Protein AF-A3SMS3-F1 (afdb_monomer)

Secondary structure (DSSP, 8-state):
-----------------PPPTTSSPPPBPPP-SSEEEEEEE-S-SS--TT---S-SS-EEEEEEE-S-SGGGGEEEEETTEEEEE-GGGEEEEEEPPP-----

Foldseek 3Di:
DDDDDDDDDDDDDPDPDPDDPVLDADFDDQDPDWAKWWKWFAAFDDDDPDDDDGHPHIDIWTWDQQVDDDQNRIWIGDVPDPDTGTSVRIRTGDGDDDDPPPD

Mean predicted aligned error: 12.53 Å

Nearest PDB structures (foldseek):
  2ydl-assembly1_A  TM=4.892E-01  e=7.988E-01  Homo sapiens
  2kro-assembly1_A  TM=4.296E-01  e=6.371E-01  Mus musculus
  2da9-assembly1_A  TM=3.821E-01  e=5.376E-01  Mus musculus
  2d8h-assembly1_A  TM=3.427E-01  e=7.254E+00  Homo sapiens

Solvent-accessible surface area (backbone atoms only — not comparable to full-atom valu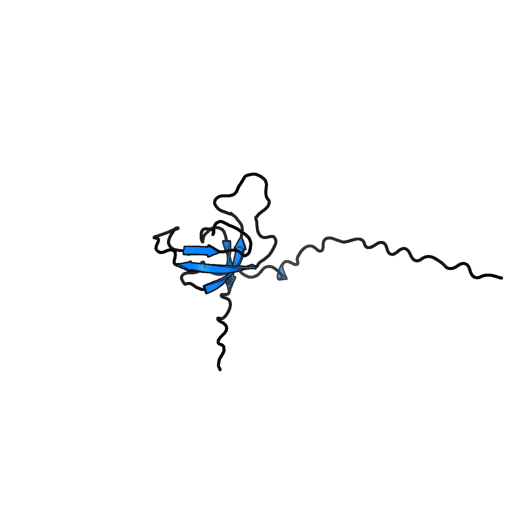es): 6801 Å² total; per-residue (Å²): 140,78,85,85,79,82,82,84,80,83,79,83,75,85,68,86,72,77,80,54,83,85,73,59,76,73,81,40,74,79,82,90,65,68,46,41,26,32,30,26,44,70,48,86,59,81,72,78,90,90,71,92,74,58,45,93,55,76,41,74,27,41,37,40,76,55,88,48,64,80,72,52,24,39,35,29,40,45,86,95,49,80,63,62,29,50,68,82,23,45,49,30,35,63,72,51,79,80,84,77,80,81,127

Organism: Roseovarius nubinhibens (strain ATCC BAA-591 / DSM 15170 / ISM) (NCBI:txid89187)

Radius of gyration: 21.52 Å; Cα contacts (8 Å, |Δi|>4): 148; chains: 1; bounding box: 79×33×50 Å

Sequence (103 aa):
MSPQGSKLTIIIRVKEVPLSPEDEMPAHPTPSAEGHYWAKLVHPHHEPEGEEWASYDWEVVQVNYNNGTGEDQWRVYVPGIEPGQLIDAFIWGPRVPDFNQSS

pLDDT: mean 75.14, std 18.83, range [37.53, 96.19]

Structure (mmCIF, N/CA/C/O backbone):
data_AF-A3SMS3-F1
#
_entry.id   AF-A3SMS3-F1
#
loop_
_atom_site.group_PDB
_atom_site.id
_atom_site.type_symbol
_atom_site.label_atom_id
_atom_site.label_alt_id
_atom_site.label_comp_id
_atom_site.label_asym_id
_atom_site.label_entity_id
_atom_site.label_seq_id
_atom_site.pdbx_PDB_ins_code
_atom_site.Cartn_x
_atom_site.Cartn_y
_atom_site.Cartn_z
_atom_site.occupancy
_atom_site.B_iso_or_equiv
_atom_site.auth_seq_id
_atom_site.auth_comp_id
_atom_site.auth_asym_id
_atom_site.auth_atom_id
_atom_site.pdbx_PDB_model_num
ATOM 1 N N . MET A 1 1 ? -66.019 -6.912 25.963 1.00 41.16 1 MET A N 1
ATOM 2 C CA . MET A 1 1 ? -64.717 -7.597 26.100 1.00 41.16 1 MET A CA 1
ATOM 3 C C . MET A 1 1 ? -63.827 -7.093 24.978 1.00 41.16 1 MET A C 1
ATOM 5 O O . MET A 1 1 ? -64.134 -7.373 23.829 1.00 41.16 1 MET A O 1
ATOM 9 N N . SER A 1 2 ? -62.807 -6.298 25.295 1.00 40.66 2 SER A N 1
ATOM 10 C CA . SER A 1 2 ? -61.831 -5.784 24.321 1.00 40.66 2 SER A CA 1
ATOM 11 C C . SER A 1 2 ? -60.472 -6.399 24.649 1.00 40.66 2 SER A C 1
ATOM 13 O O . SER A 1 2 ? -60.121 -6.407 25.830 1.00 40.66 2 SER A O 1
ATOM 15 N N . PRO A 1 3 ? -59.705 -6.926 23.682 1.00 49.06 3 PRO A N 1
ATOM 16 C CA . PRO A 1 3 ? -58.386 -7.456 23.983 1.00 49.06 3 PRO A CA 1
ATOM 17 C C . PRO A 1 3 ? -57.391 -6.301 24.168 1.00 49.06 3 PRO A C 1
ATOM 19 O O . PRO A 1 3 ? -57.211 -5.466 23.281 1.00 49.06 3 PRO A O 1
ATOM 22 N N . GLN A 1 4 ? -56.748 -6.252 25.337 1.00 47.25 4 GLN A N 1
ATOM 23 C CA . GLN A 1 4 ? -55.549 -5.448 25.571 1.00 47.25 4 GLN A CA 1
ATOM 24 C C . GLN A 1 4 ? -54.421 -5.979 24.670 1.00 47.25 4 GLN A C 1
ATOM 26 O O . GLN A 1 4 ? -53.926 -7.085 24.876 1.00 47.25 4 GLN A O 1
ATOM 31 N N . GLY A 1 5 ? -54.015 -5.196 23.670 1.00 40.81 5 GLY A N 1
ATOM 32 C CA . GLY A 1 5 ? -52.826 -5.479 22.868 1.00 40.81 5 GLY A CA 1
ATOM 33 C C . GLY A 1 5 ? -51.556 -5.193 23.668 1.00 40.81 5 GLY A C 1
ATOM 34 O O . GLY A 1 5 ? -51.315 -4.055 24.072 1.00 40.81 5 GLY A O 1
ATOM 35 N N . SER A 1 6 ? -50.737 -6.215 23.905 1.00 48.91 6 SER A N 1
ATOM 36 C CA . SER A 1 6 ? -49.410 -6.058 24.500 1.00 48.91 6 SER A CA 1
ATOM 37 C C . SER A 1 6 ? -48.458 -5.416 23.487 1.00 48.91 6 SER A C 1
ATOM 39 O O . SER A 1 6 ? -48.203 -5.970 22.420 1.00 48.91 6 SER A O 1
ATOM 41 N N . LYS A 1 7 ? -47.923 -4.237 23.818 1.00 46.97 7 LYS A N 1
ATOM 42 C CA . LYS A 1 7 ? -46.885 -3.559 23.032 1.00 46.97 7 LYS A CA 1
ATOM 43 C C . LYS A 1 7 ? -45.541 -4.248 23.285 1.00 46.97 7 LYS A C 1
ATOM 45 O O . LYS A 1 7 ? -45.037 -4.222 24.405 1.00 46.97 7 LYS A O 1
ATOM 50 N N . LEU A 1 8 ? -44.979 -4.872 22.252 1.00 37.53 8 LEU A N 1
ATOM 51 C CA . LEU A 1 8 ? -43.656 -5.493 22.295 1.00 37.53 8 LEU A CA 1
ATOM 52 C C . LEU A 1 8 ? -42.587 -4.396 22.158 1.00 37.53 8 LEU A C 1
ATOM 54 O O . LEU A 1 8 ? -42.443 -3.793 21.097 1.00 37.53 8 LEU A O 1
ATOM 58 N N . THR A 1 9 ? -41.856 -4.109 23.232 1.00 39.94 9 THR A N 1
ATOM 59 C CA . THR A 1 9 ? -40.697 -3.205 23.191 1.00 39.94 9 THR A CA 1
ATOM 60 C C . THR A 1 9 ? -39.449 -4.036 22.917 1.00 39.94 9 THR A C 1
ATOM 62 O O . THR A 1 9 ? -38.986 -4.769 23.789 1.00 39.94 9 THR A O 1
ATOM 65 N N . ILE A 1 10 ? -38.908 -3.936 21.702 1.00 39.56 10 ILE A N 1
ATOM 66 C CA . ILE A 1 10 ? -37.639 -4.571 21.333 1.00 39.56 10 ILE A CA 1
ATOM 67 C C . ILE A 1 10 ? -36.509 -3.666 21.831 1.00 39.56 10 ILE A C 1
ATOM 69 O O . ILE A 1 10 ? -36.294 -2.579 21.301 1.00 39.56 10 ILE A O 1
ATOM 73 N N . ILE A 1 11 ? -35.795 -4.104 22.868 1.00 46.75 11 ILE A N 1
ATOM 74 C CA . ILE A 1 11 ? -34.560 -3.457 23.319 1.00 46.75 11 ILE A CA 1
ATOM 75 C C . ILE A 1 11 ? -33.413 -4.091 22.531 1.00 46.75 11 ILE A C 1
ATOM 77 O O . ILE A 1 11 ? -32.951 -5.180 22.871 1.00 46.75 11 ILE A O 1
ATOM 81 N N . ILE A 1 12 ? -32.962 -3.423 21.468 1.00 44.22 12 ILE A N 1
ATOM 82 C CA . ILE A 1 12 ? -31.740 -3.812 20.757 1.00 44.22 12 ILE A CA 1
ATOM 83 C C . ILE A 1 12 ? -30.562 -3.396 21.642 1.00 44.22 12 ILE A C 1
ATOM 85 O O . ILE A 1 12 ? -30.198 -2.225 21.697 1.00 44.22 12 ILE A O 1
ATOM 89 N N . ARG A 1 13 ? -29.984 -4.345 22.383 1.00 50.16 13 ARG A N 1
ATOM 90 C CA . ARG A 1 13 ? -28.654 -4.156 22.969 1.00 50.16 13 ARG A CA 1
ATOM 91 C C . ARG A 1 13 ? -27.641 -4.484 21.883 1.00 50.16 13 ARG A C 1
ATOM 93 O O . ARG A 1 13 ? -27.449 -5.660 21.580 1.00 50.16 13 ARG A O 1
ATOM 100 N N . VAL A 1 14 ? -27.018 -3.460 21.308 1.00 48.94 14 VAL A N 1
ATOM 101 C CA . VAL A 1 14 ? -25.791 -3.635 20.527 1.00 48.94 14 VAL A CA 1
ATOM 102 C C . VAL A 1 14 ? -24.746 -4.145 21.516 1.00 48.94 14 VAL A C 1
ATOM 104 O O . VAL A 1 14 ? -24.300 -3.411 22.392 1.00 48.94 14 VAL A O 1
ATOM 107 N N . LYS A 1 15 ? -24.466 -5.448 21.480 1.00 44.34 15 LYS A N 1
ATOM 108 C CA . LYS A 1 15 ? -23.266 -5.986 22.111 1.00 44.34 15 LYS A CA 1
ATOM 109 C C . LYS A 1 15 ? -22.154 -5.721 21.113 1.00 44.34 15 LYS A C 1
ATOM 111 O O . LYS A 1 15 ? -22.259 -6.200 19.988 1.00 44.34 15 LYS A O 1
ATOM 116 N N . GLU A 1 16 ? -21.144 -4.955 21.502 1.00 51.44 16 GLU A N 1
ATOM 117 C CA . GLU A 1 16 ? -19.869 -4.962 20.791 1.00 51.44 16 GLU A CA 1
ATOM 118 C C . GLU A 1 16 ? -19.422 -6.424 20.723 1.00 51.44 16 GLU A C 1
ATOM 120 O O . GLU A 1 16 ? -19.235 -7.081 21.751 1.00 51.44 16 GLU A O 1
ATOM 125 N N . VAL A 1 17 ? -19.415 -6.978 19.514 1.00 53.00 17 VAL A N 1
ATOM 126 C CA . VAL A 1 17 ? -18.884 -8.312 19.265 1.00 53.00 17 VAL A CA 1
ATOM 127 C C . VAL A 1 17 ? -17.377 -8.109 19.186 1.00 53.00 17 VAL A C 1
ATOM 129 O O . VAL A 1 17 ? -16.937 -7.423 18.265 1.00 53.00 17 VAL A O 1
ATOM 132 N N . PRO A 1 18 ? -16.581 -8.609 20.147 1.00 49.41 18 PRO A N 1
ATOM 133 C CA . PRO A 1 18 ? -15.137 -8.569 19.992 1.00 49.41 18 PRO A CA 1
ATOM 134 C C . PRO A 1 18 ? -14.792 -9.358 18.727 1.00 49.41 18 PRO A C 1
ATOM 136 O O . PRO A 1 18 ? -15.236 -10.500 18.586 1.00 49.41 18 PRO A O 1
ATOM 139 N N . LEU A 1 19 ? -14.072 -8.716 17.802 1.00 52.28 19 LEU A N 1
ATOM 140 C CA . LEU A 1 19 ? -13.581 -9.342 16.574 1.00 52.28 19 LEU A CA 1
ATOM 141 C C . LEU A 1 19 ? -12.858 -10.640 16.948 1.00 52.28 19 LEU A C 1
ATOM 143 O O . LEU A 1 19 ? -12.079 -10.672 17.907 1.00 52.28 19 LEU A O 1
ATOM 147 N N . SER A 1 20 ? -13.186 -11.729 16.257 1.00 48.91 20 SER A N 1
ATOM 148 C CA . SER A 1 20 ? -12.594 -13.027 16.554 1.00 48.91 20 SER A CA 1
ATOM 149 C C . SER A 1 20 ? -11.112 -12.988 16.159 1.00 48.91 20 SER A C 1
ATOM 151 O O . SER A 1 20 ? -10.790 -12.398 15.133 1.00 48.91 20 SER A O 1
ATOM 153 N N . PRO A 1 21 ? -10.177 -13.625 16.888 1.00 55.59 21 PRO A N 1
ATOM 154 C CA . PRO A 1 21 ? -8.770 -13.705 16.466 1.00 55.59 21 PRO A CA 1
ATOM 155 C C . PRO A 1 21 ? -8.568 -14.421 15.114 1.00 55.59 21 PRO A C 1
ATOM 157 O O . PRO A 1 21 ? -7.485 -14.380 14.546 1.00 55.59 21 PRO A O 1
ATOM 160 N N . GLU A 1 22 ? -9.606 -15.075 14.593 1.00 51.56 22 GLU A N 1
ATOM 161 C CA . GLU A 1 22 ? -9.659 -15.668 13.253 1.00 51.56 22 GLU A CA 1
ATOM 162 C C . GLU A 1 22 ? -10.080 -14.672 12.147 1.00 51.56 22 GLU A C 1
ATOM 164 O O . GLU A 1 22 ? -9.972 -15.009 10.970 1.00 51.56 22 GLU A O 1
ATOM 169 N N . ASP A 1 23 ? -10.460 -13.438 12.506 1.00 58.28 23 ASP A N 1
ATOM 170 C CA . ASP A 1 23 ? -10.655 -12.306 11.582 1.00 58.28 23 ASP A CA 1
ATOM 171 C C . ASP A 1 23 ? -9.354 -11.499 11.350 1.00 58.28 23 ASP A C 1
ATOM 173 O O . ASP A 1 23 ? -9.304 -10.632 10.477 1.00 58.28 23 ASP A O 1
ATOM 177 N N . GLU A 1 24 ? -8.268 -11.777 12.087 1.00 66.00 24 GLU A N 1
ATOM 178 C CA . GLU A 1 24 ? -6.960 -11.178 11.799 1.00 66.00 24 GLU A CA 1
ATOM 179 C C . GLU A 1 24 ? -6.269 -11.917 10.645 1.00 66.00 24 GLU A C 1
ATOM 181 O O . GLU A 1 24 ? -5.862 -13.075 10.763 1.00 66.00 24 GLU A O 1
ATOM 186 N N . MET A 1 25 ? -6.109 -11.239 9.504 1.00 73.06 25 MET A N 1
ATOM 187 C CA . MET A 1 25 ? -5.327 -11.785 8.397 1.00 73.06 25 MET A CA 1
ATOM 188 C C . MET A 1 25 ? -3.848 -11.954 8.785 1.00 73.06 25 MET A C 1
ATOM 190 O O . MET A 1 25 ? -3.292 -11.109 9.494 1.00 73.06 25 MET A O 1
ATOM 194 N N . PRO A 1 26 ? -3.164 -12.999 8.281 1.00 77.25 26 PRO A N 1
ATOM 195 C CA . PRO A 1 26 ? -1.731 -13.153 8.495 1.00 77.25 26 PRO A CA 1
ATOM 196 C C . PRO A 1 26 ? -0.969 -11.971 7.886 1.00 77.25 26 PRO A C 1
ATOM 198 O O . PRO A 1 26 ? -1.274 -11.534 6.779 1.00 77.25 26 PRO A O 1
ATOM 201 N N . ALA A 1 27 ? 0.053 -11.477 8.585 1.00 76.81 27 ALA A N 1
ATOM 202 C CA . ALA A 1 27 ? 0.900 -10.407 8.070 1.00 76.81 27 ALA A CA 1
ATOM 203 C C . ALA A 1 27 ? 1.699 -10.877 6.838 1.00 76.81 27 ALA A C 1
ATOM 205 O O . ALA A 1 27 ? 2.368 -11.914 6.864 1.00 76.81 27 ALA A O 1
ATOM 206 N N . HIS A 1 28 ? 1.647 -10.092 5.766 1.00 91.06 28 HIS A N 1
ATOM 207 C CA . HIS A 1 28 ? 2.404 -10.281 4.534 1.00 91.06 28 HIS A CA 1
ATOM 208 C C . HIS A 1 28 ? 3.639 -9.361 4.487 1.00 91.06 28 HIS A C 1
ATOM 210 O O . HIS A 1 28 ? 3.697 -8.360 5.203 1.00 91.06 28 HIS A O 1
ATOM 216 N N . PRO A 1 29 ? 4.647 -9.676 3.649 1.00 92.75 29 PRO A N 1
ATOM 217 C CA . PRO A 1 29 ? 5.782 -8.786 3.434 1.00 92.75 29 PRO A CA 1
ATOM 218 C C . PRO A 1 29 ? 5.349 -7.429 2.873 1.00 92.75 29 PRO A C 1
ATOM 220 O O . PRO A 1 29 ? 4.387 -7.343 2.109 1.00 92.75 29 PRO A O 1
ATOM 223 N N . THR A 1 30 ? 6.126 -6.393 3.181 1.00 93.88 30 THR A N 1
ATOM 224 C CA . THR A 1 30 ? 5.988 -5.068 2.574 1.00 93.88 30 THR A CA 1
ATOM 225 C C . THR A 1 30 ? 6.025 -5.156 1.039 1.00 93.88 30 THR A C 1
ATOM 227 O O . THR A 1 30 ? 6.909 -5.828 0.492 1.00 93.88 30 THR A O 1
ATOM 230 N N . PRO A 1 31 ? 5.103 -4.486 0.323 1.00 93.69 31 PRO A N 1
ATOM 231 C CA . PRO A 1 31 ? 5.086 -4.471 -1.132 1.00 93.69 31 PRO A CA 1
ATOM 232 C C . PRO A 1 31 ? 6.389 -3.944 -1.741 1.00 93.69 31 PRO A C 1
ATOM 234 O O . PRO A 1 31 ? 6.997 -2.995 -1.254 1.00 93.69 31 PRO A O 1
ATOM 237 N N . SER A 1 32 ? 6.796 -4.550 -2.853 1.00 92.31 32 SER A N 1
ATOM 238 C CA . SER A 1 32 ? 7.953 -4.135 -3.659 1.00 92.31 32 SER A CA 1
ATOM 239 C C . SER A 1 32 ? 7.581 -3.808 -5.109 1.00 92.31 32 SER A C 1
ATOM 241 O O . SER A 1 32 ? 8.457 -3.671 -5.963 1.00 92.31 32 SER A O 1
ATOM 243 N N . ALA A 1 33 ? 6.280 -3.706 -5.390 1.00 92.88 33 ALA A N 1
ATOM 244 C CA . ALA A 1 33 ? 5.716 -3.434 -6.703 1.00 92.88 33 ALA A CA 1
ATOM 245 C C . ALA A 1 33 ? 4.403 -2.648 -6.574 1.00 92.88 33 ALA A C 1
ATOM 247 O O . ALA A 1 33 ? 3.760 -2.663 -5.523 1.00 92.88 33 ALA A O 1
ATOM 248 N N . GLU A 1 34 ? 4.003 -1.994 -7.663 1.00 95.00 34 GLU A N 1
ATOM 249 C CA . GLU A 1 34 ? 2.729 -1.280 -7.747 1.00 95.00 34 GLU A CA 1
ATOM 250 C C . GLU A 1 34 ? 1.524 -2.234 -7.750 1.00 95.00 34 G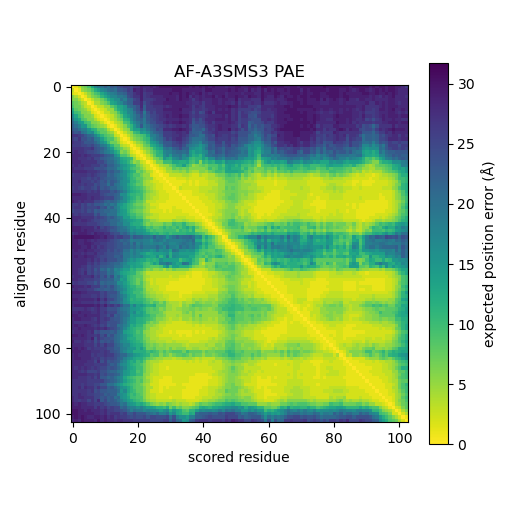LU A C 1
ATOM 252 O O . GLU A 1 34 ? 1.590 -3.384 -8.213 1.00 95.00 34 GLU A O 1
ATOM 257 N N . GLY A 1 35 ? 0.385 -1.733 -7.273 1.00 94.62 35 GLY A N 1
ATOM 258 C CA 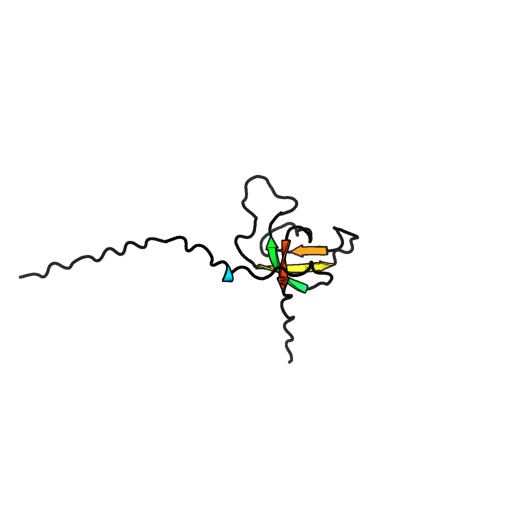. GLY A 1 35 ? -0.892 -2.434 -7.355 1.00 94.62 35 GLY A CA 1
ATOM 259 C C . GLY A 1 35 ? -1.794 -2.202 -6.154 1.00 94.62 35 GLY A C 1
ATOM 260 O O . GLY A 1 35 ? -1.581 -1.296 -5.352 1.00 94.62 35 GLY A O 1
ATOM 261 N N . HIS A 1 36 ? -2.810 -3.053 -6.043 1.00 96.19 36 HIS A N 1
ATOM 262 C CA . HIS A 1 36 ? -3.768 -3.024 -4.947 1.00 96.19 36 HIS A CA 1
ATOM 263 C C . HIS A 1 36 ? -3.434 -4.106 -3.927 1.00 96.19 36 HIS A C 1
ATOM 265 O O . HIS A 1 36 ? -3.155 -5.252 -4.286 1.00 96.19 36 HIS A O 1
ATOM 271 N N . TYR A 1 37 ? -3.469 -3.742 -2.653 1.00 95.12 37 TYR A N 1
ATOM 272 C CA . TYR A 1 37 ? -3.125 -4.623 -1.543 1.00 95.12 37 TYR A CA 1
ATOM 273 C C . TYR A 1 37 ? -4.142 -4.434 -0.433 1.00 95.12 37 TYR A C 1
ATOM 275 O O . TYR A 1 37 ? -4.620 -3.323 -0.218 1.00 95.12 37 TYR A O 1
ATOM 283 N N . TRP A 1 38 ? -4.453 -5.505 0.288 1.00 94.75 38 TRP A N 1
ATOM 284 C CA . TRP A 1 38 ? -5.060 -5.336 1.601 1.00 94.75 38 TRP A CA 1
ATOM 285 C C . TRP A 1 38 ? -4.019 -4.769 2.564 1.00 94.75 38 TRP A C 1
ATOM 287 O O . TRP A 1 38 ? -2.873 -5.218 2.561 1.00 94.75 38 TRP A O 1
ATOM 297 N N . ALA A 1 39 ? -4.400 -3.801 3.385 1.00 93.12 39 ALA A N 1
ATOM 298 C CA . ALA A 1 39 ? -3.535 -3.210 4.392 1.00 93.12 39 ALA A CA 1
ATOM 299 C C . ALA A 1 39 ? -4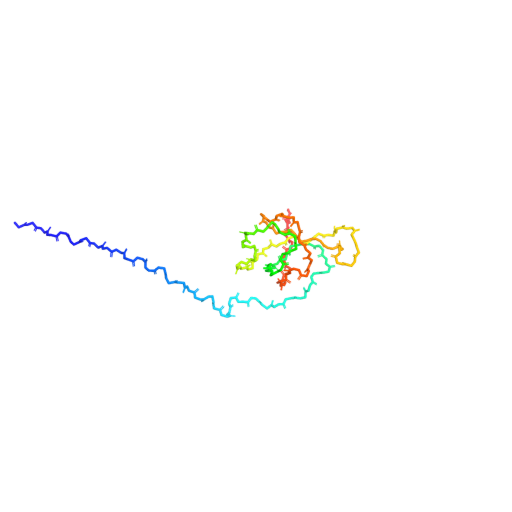.354 -2.685 5.572 1.00 93.12 39 ALA A C 1
ATOM 301 O O . ALA A 1 39 ? -5.549 -2.437 5.445 1.00 93.12 39 ALA A O 1
ATOM 302 N N . LYS A 1 40 ? -3.698 -2.507 6.715 1.00 90.31 40 LYS A N 1
ATOM 303 C CA . LYS A 1 40 ? -4.256 -1.832 7.887 1.00 90.31 40 LYS A CA 1
ATOM 304 C C . LYS A 1 40 ? -3.336 -0.678 8.266 1.00 90.31 40 LYS A C 1
ATOM 306 O O . LYS A 1 40 ? -2.158 -0.921 8.543 1.00 90.31 40 LYS A O 1
ATOM 311 N N . LEU A 1 41 ? -3.843 0.555 8.248 1.00 86.75 41 LEU A N 1
ATOM 312 C CA . LEU A 1 41 ? -3.084 1.742 8.645 1.00 86.75 41 LEU A CA 1
ATOM 313 C C . LEU A 1 41 ? -2.904 1.741 10.164 1.00 86.75 41 LEU A C 1
ATOM 315 O O . LEU A 1 41 ? -3.882 1.689 10.909 1.00 86.75 41 LEU A O 1
ATOM 319 N N . VAL A 1 42 ? -1.653 1.778 10.621 1.00 83.44 42 VAL A N 1
ATOM 320 C CA . VAL A 1 42 ? -1.302 1.722 12.050 1.00 83.44 42 VAL A CA 1
ATOM 321 C C . VAL A 1 42 ? -0.608 2.986 12.542 1.00 83.44 42 VAL A C 1
ATOM 323 O O . VAL A 1 42 ? -0.817 3.380 13.686 1.00 83.44 42 VAL A O 1
ATOM 326 N N . HIS A 1 43 ? 0.190 3.632 11.690 1.00 78.06 43 HIS A N 1
ATOM 327 C CA . HIS A 1 43 ? 0.947 4.835 12.040 1.00 78.06 43 HIS A CA 1
ATOM 328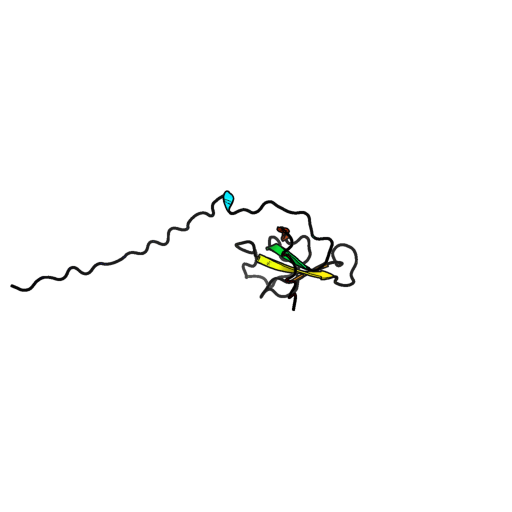 C C . HIS A 1 43 ? 0.884 5.832 10.887 1.00 78.06 43 HIS A C 1
ATOM 330 O O . HIS A 1 43 ? 1.793 5.874 10.058 1.00 78.06 43 HIS A O 1
ATOM 336 N N . PRO A 1 44 ? -0.196 6.607 10.775 1.00 72.31 44 PRO A N 1
ATOM 337 C CA . PRO A 1 44 ? -0.279 7.596 9.721 1.00 72.31 44 PRO A CA 1
ATOM 338 C C . PRO A 1 44 ? 0.813 8.666 9.853 1.00 72.31 44 PRO A C 1
ATOM 340 O O . PRO A 1 44 ? 1.101 9.195 10.928 1.00 72.31 44 PRO A O 1
ATOM 343 N N . HIS A 1 45 ? 1.435 8.983 8.724 1.00 71.69 45 HIS A N 1
ATOM 344 C CA . HIS A 1 45 ? 2.410 10.047 8.574 1.00 71.69 45 HIS A CA 1
ATOM 345 C C . HIS A 1 45 ? 1.710 11.339 8.143 1.00 71.69 45 HIS A C 1
ATOM 347 O O . HIS A 1 45 ? 1.049 11.385 7.106 1.00 71.69 45 HIS A O 1
ATOM 353 N N . HIS A 1 46 ? 1.969 12.411 8.899 1.00 64.94 46 HIS A N 1
ATOM 354 C CA . HIS A 1 46 ? 1.454 13.770 8.688 1.00 64.94 46 HIS A CA 1
ATOM 355 C C . HIS A 1 46 ? -0.072 13.902 8.772 1.00 64.94 46 HIS A C 1
ATOM 357 O O . HIS A 1 46 ? -0.750 14.014 7.753 1.00 64.94 46 HIS A O 1
ATOM 363 N N . GLU A 1 47 ? -0.585 14.025 9.996 1.00 60.53 47 GLU A N 1
ATOM 364 C CA . GLU A 1 47 ? -2.003 14.297 10.251 1.00 60.53 47 GLU A CA 1
ATOM 365 C C . GLU A 1 47 ? -2.224 15.656 10.925 1.00 60.53 47 GLU A C 1
ATOM 367 O O . GLU A 1 47 ? -1.386 16.092 11.725 1.00 60.53 47 GLU A O 1
ATOM 372 N N . PRO A 1 48 ? -3.351 16.336 10.645 1.00 52.34 48 PRO A N 1
ATOM 373 C CA . PRO A 1 48 ? -3.878 17.372 11.521 1.00 52.34 48 PRO A CA 1
ATOM 374 C C . PRO A 1 48 ? -4.208 16.778 12.898 1.00 52.34 48 PRO A C 1
ATOM 376 O O . PRO A 1 48 ? -4.783 15.699 13.010 1.00 52.34 48 PRO A O 1
ATOM 379 N N . GLU A 1 49 ? -3.852 17.495 13.957 1.00 56.03 49 GLU A N 1
ATOM 380 C CA . GLU A 1 49 ? -4.106 17.084 15.338 1.00 56.03 49 GLU A CA 1
ATOM 381 C C . GLU A 1 49 ? -5.625 16.967 15.608 1.00 56.03 49 GLU A C 1
ATOM 383 O O . GLU A 1 49 ? -6.356 17.939 15.413 1.00 56.03 49 GLU A O 1
ATOM 388 N N . GLY A 1 50 ? -6.104 15.805 16.083 1.00 57.09 50 GLY A N 1
ATOM 389 C CA . GLY A 1 50 ? -7.462 15.653 16.637 1.00 57.09 50 GLY A CA 1
ATOM 390 C C . GLY A 1 50 ? -8.424 14.672 15.951 1.00 57.09 50 GLY A C 1
ATOM 391 O O . GLY A 1 50 ? -9.590 14.637 16.342 1.00 57.09 50 GLY A O 1
ATOM 392 N N . GLU A 1 51 ? -7.977 13.871 14.986 1.00 62.34 51 GLU A N 1
ATOM 393 C CA . GLU A 1 51 ? -8.801 12.853 14.311 1.00 62.34 51 GLU A CA 1
ATOM 394 C C . GLU A 1 51 ? -8.228 11.432 14.530 1.00 62.34 51 GLU A C 1
ATOM 396 O O . GLU A 1 51 ? -7.023 11.255 14.705 1.00 62.34 51 GLU A O 1
ATOM 401 N N . GLU A 1 52 ? -9.099 10.417 14.608 1.00 63.50 52 GLU A N 1
ATOM 402 C CA . GLU A 1 52 ? -8.715 9.004 14.772 1.00 63.50 52 GLU A CA 1
ATOM 403 C C . GLU A 1 52 ? -8.620 8.332 13.399 1.00 63.50 52 GLU A C 1
ATOM 405 O O . GLU A 1 52 ? -9.633 7.950 12.814 1.00 63.50 52 GLU A O 1
ATOM 410 N N . TRP A 1 53 ? -7.401 8.185 12.889 1.00 67.62 53 TRP A N 1
ATOM 411 C CA . TRP A 1 53 ? -7.161 7.745 11.512 1.00 67.62 53 TRP A CA 1
ATOM 412 C C . TRP A 1 53 ? -6.577 6.341 11.370 1.00 67.62 53 TRP A C 1
ATOM 414 O O . TRP A 1 53 ? -6.445 5.838 10.257 1.00 67.62 53 TRP A O 1
ATOM 424 N N . ALA A 1 54 ? -6.211 5.690 12.477 1.00 65.38 54 ALA A N 1
ATOM 425 C CA . ALA A 1 54 ? -5.833 4.284 12.429 1.00 65.38 54 ALA A CA 1
ATOM 426 C C . ALA A 1 54 ? -7.009 3.474 11.862 1.00 65.38 54 ALA A C 1
ATOM 428 O O . ALA A 1 54 ? -8.132 3.578 12.363 1.00 65.38 54 ALA A O 1
ATOM 429 N N . SER A 1 55 ? -6.765 2.666 10.826 1.00 62.56 55 SER A N 1
ATOM 430 C CA . SER A 1 55 ? -7.827 1.854 10.237 1.00 62.56 55 SER A CA 1
ATOM 431 C C . SER A 1 55 ? -8.349 0.889 11.297 1.00 62.56 55 SER A C 1
ATOM 433 O O . SER A 1 55 ? -7.595 0.101 11.879 1.00 62.56 55 SER A O 1
ATOM 435 N N . TYR A 1 56 ? -9.659 0.919 11.536 1.00 69.25 56 TYR A N 1
ATOM 436 C CA . TYR A 1 56 ? -10.313 -0.030 12.436 1.00 69.25 56 TYR A CA 1
ATOM 437 C C . TYR A 1 5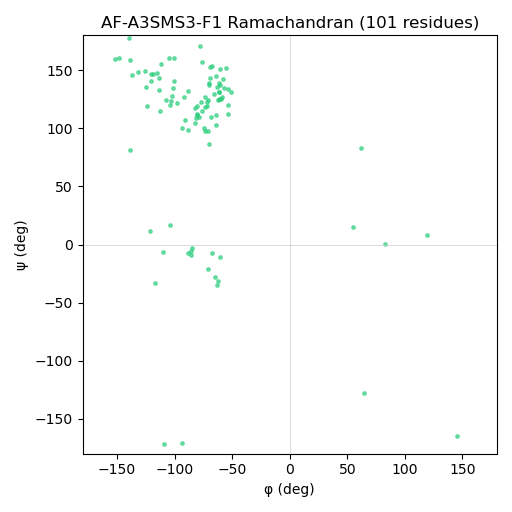6 ? -10.177 -1.475 11.927 1.00 69.25 56 TYR A C 1
ATOM 439 O O . TYR A 1 56 ? -10.038 -2.404 12.727 1.00 69.25 56 TYR A O 1
ATOM 447 N N . ASP A 1 57 ? -10.136 -1.650 10.604 1.00 81.38 57 ASP A N 1
ATOM 448 C CA . ASP A 1 57 ? -10.090 -2.939 9.914 1.00 81.38 57 ASP A CA 1
ATOM 449 C C . ASP A 1 57 ? -9.135 -2.906 8.703 1.00 81.38 57 ASP A C 1
ATOM 451 O O . ASP A 1 57 ? -8.520 -1.883 8.405 1.00 81.38 57 ASP A O 1
ATOM 455 N N . TRP A 1 58 ? -8.983 -4.039 8.0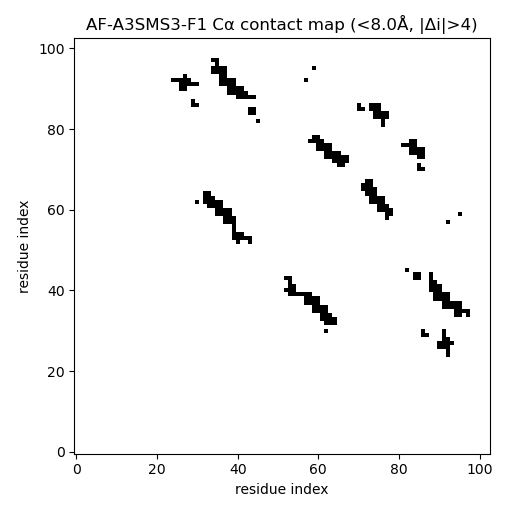24 1.00 88.44 58 TRP A N 1
ATOM 456 C CA . TRP A 1 58 ? -8.262 -4.162 6.765 1.00 88.44 58 TRP A CA 1
ATOM 457 C C . TRP A 1 58 ? -9.018 -3.493 5.617 1.00 88.44 58 TRP A C 1
ATOM 459 O O . TRP A 1 58 ? -10.223 -3.671 5.446 1.00 88.44 58 TRP A O 1
ATOM 469 N N . GLU A 1 59 ? -8.290 -2.795 4.755 1.00 90.38 59 GLU A N 1
ATOM 470 C CA . GLU A 1 59 ? -8.846 -2.123 3.587 1.00 90.38 59 GLU A CA 1
ATOM 471 C C . GLU A 1 59 ? -7.958 -2.277 2.355 1.00 90.38 59 GLU A C 1
ATOM 473 O O . GLU A 1 59 ? -6.769 -2.585 2.448 1.00 90.38 59 GLU A O 1
ATOM 478 N N . VAL A 1 60 ? -8.551 -2.093 1.175 1.00 92.62 60 VAL A N 1
ATOM 479 C CA . VAL A 1 60 ? -7.799 -2.114 -0.080 1.00 92.62 60 VAL A CA 1
ATOM 480 C C . VAL A 1 60 ? -7.158 -0.750 -0.297 1.00 92.62 60 VAL A C 1
ATOM 482 O O . VAL A 1 60 ? -7.852 0.247 -0.486 1.00 92.62 60 VAL A O 1
ATOM 485 N N . VAL A 1 61 ? -5.831 -0.735 -0.337 1.00 93.69 61 VAL A N 1
ATOM 486 C CA . VAL A 1 61 ? -5.015 0.448 -0.616 1.00 93.69 61 VAL A CA 1
ATOM 487 C C . VAL A 1 61 ? -4.313 0.309 -1.960 1.00 93.69 61 VAL A C 1
ATOM 489 O O . VAL A 1 61 ? -4.055 -0.802 -2.438 1.00 93.69 61 VAL A O 1
ATOM 492 N N . GLN A 1 62 ? -3.976 1.442 -2.569 1.00 95.62 62 GLN A N 1
ATOM 493 C CA . GLN A 1 62 ? -3.207 1.485 -3.808 1.00 95.62 62 GLN A CA 1
ATOM 494 C C . GLN A 1 62 ? -1.752 1.864 -3.514 1.00 95.62 62 GLN A C 1
ATOM 496 O O . GLN A 1 62 ? -1.485 2.927 -2.961 1.00 95.62 62 GLN A O 1
ATOM 501 N N . VAL A 1 63 ? -0.809 1.017 -3.923 1.00 95.81 63 VAL A N 1
ATOM 502 C CA . VAL A 1 63 ? 0.634 1.283 -3.869 1.00 95.81 63 VAL A CA 1
ATOM 503 C C . VAL A 1 63 ? 1.094 1.752 -5.242 1.00 95.81 63 VAL A C 1
ATOM 505 O O . VAL A 1 63 ? 0.951 1.020 -6.223 1.00 95.81 63 VAL A O 1
ATOM 508 N N . ASN A 1 64 ? 1.681 2.946 -5.299 1.00 95.50 64 ASN A N 1
ATOM 509 C CA . ASN A 1 64 ? 2.228 3.533 -6.520 1.00 95.50 64 ASN A CA 1
ATOM 510 C C . ASN A 1 64 ? 3.721 3.824 -6.361 1.00 95.50 64 ASN A C 1
ATOM 512 O O . ASN A 1 64 ? 4.191 4.199 -5.279 1.00 95.50 64 ASN A O 1
ATOM 516 N N . TYR A 1 65 ? 4.461 3.699 -7.459 1.00 93.31 65 TYR A N 1
ATOM 517 C CA . TYR A 1 65 ? 5.831 4.172 -7.540 1.00 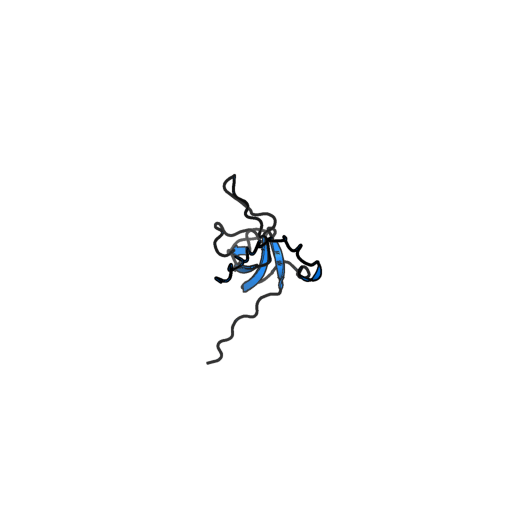93.31 65 TYR A CA 1
ATOM 518 C C . TYR A 1 65 ? 5.827 5.701 -7.566 1.00 93.31 65 TYR A C 1
ATOM 520 O O . TYR A 1 65 ? 5.190 6.332 -8.407 1.00 93.31 65 TYR A O 1
ATOM 528 N N . ASN A 1 66 ? 6.550 6.310 -6.633 1.00 92.56 66 ASN A N 1
ATOM 529 C CA . ASN A 1 66 ? 6.520 7.752 -6.407 1.00 92.56 66 ASN A CA 1
ATOM 530 C C . ASN A 1 66 ? 7.762 8.472 -6.970 1.00 92.56 66 ASN A C 1
ATOM 532 O O . ASN A 1 66 ? 8.062 9.598 -6.583 1.00 92.56 66 ASN A O 1
ATOM 536 N N . ASN A 1 67 ? 8.523 7.832 -7.869 1.00 90.19 67 ASN A N 1
ATOM 537 C CA . ASN A 1 67 ? 9.787 8.353 -8.424 1.00 90.19 67 ASN A CA 1
ATOM 538 C C . ASN A 1 67 ? 10.850 8.744 -7.370 1.00 90.19 67 ASN A C 1
ATOM 540 O O . ASN A 1 67 ? 11.812 9.439 -7.696 1.00 90.19 67 ASN A O 1
ATOM 544 N N . GLY A 1 68 ? 10.686 8.314 -6.116 1.00 87.88 68 GLY A N 1
ATOM 545 C CA . GLY A 1 68 ? 11.624 8.556 -5.023 1.00 87.88 68 GLY A CA 1
ATOM 546 C C . GLY A 1 68 ? 12.641 7.429 -4.840 1.00 87.88 68 GLY A C 1
ATOM 547 O O . GLY A 1 68 ? 12.731 6.488 -5.634 1.00 87.88 68 GLY A O 1
ATOM 548 N N . THR A 1 69 ? 13.396 7.512 -3.747 1.00 87.75 69 THR A N 1
ATOM 549 C CA . THR A 1 69 ? 14.379 6.503 -3.323 1.00 87.75 69 THR A CA 1
ATOM 550 C C . THR A 1 69 ? 14.189 6.170 -1.851 1.00 87.75 69 THR A C 1
ATOM 552 O O . THR A 1 69 ? 13.841 7.055 -1.075 1.00 87.75 69 THR A O 1
ATOM 555 N N . GLY A 1 70 ? 14.478 4.932 -1.444 1.00 87.19 70 GLY A N 1
ATOM 556 C CA . GLY A 1 70 ? 14.327 4.528 -0.044 1.00 87.19 70 GLY A CA 1
ATOM 557 C C . GLY A 1 70 ? 12.863 4.588 0.398 1.00 87.19 70 GLY A C 1
ATOM 558 O O . GLY A 1 70 ? 12.000 4.032 -0.277 1.00 87.19 70 GLY A O 1
ATOM 559 N N . GLU A 1 71 ? 12.590 5.274 1.507 1.00 81.56 71 GLU A N 1
ATOM 560 C CA . GLU A 1 71 ? 11.245 5.417 2.094 1.00 81.56 71 GLU A CA 1
ATOM 561 C C . GLU A 1 71 ? 10.280 6.203 1.189 1.00 81.56 71 GLU A C 1
ATOM 563 O O . GLU A 1 71 ? 9.086 5.916 1.163 1.00 81.56 71 GLU A O 1
ATOM 568 N N . ASP A 1 72 ? 10.798 7.115 0.361 1.00 85.44 72 ASP A N 1
ATOM 569 C CA . ASP A 1 72 ? 10.000 7.917 -0.577 1.00 85.44 72 ASP A CA 1
ATOM 570 C C . ASP A 1 72 ? 9.728 7.212 -1.913 1.00 85.44 72 ASP A C 1
ATOM 572 O O . ASP A 1 72 ? 9.054 7.765 -2.788 1.00 85.44 72 ASP A O 1
ATOM 576 N N . GLN A 1 73 ? 10.278 6.010 -2.116 1.00 92.88 73 GLN A N 1
ATOM 577 C CA . GLN A 1 73 ? 10.126 5.266 -3.366 1.00 92.88 73 GLN A CA 1
ATOM 578 C C . GLN A 1 73 ? 8.664 4.899 -3.644 1.00 92.88 73 GLN A C 1
ATOM 580 O O . GLN A 1 73 ? 8.237 4.890 -4.801 1.00 92.88 73 GLN A O 1
ATOM 585 N N . TRP A 1 74 ? 7.908 4.607 -2.589 1.00 94.19 74 TRP A N 1
ATOM 586 C CA . TRP A 1 74 ? 6.539 4.119 -2.665 1.00 94.19 74 TRP A CA 1
ATOM 587 C C . TRP A 1 74 ? 5.598 5.071 -1.945 1.00 94.19 74 TRP A C 1
ATOM 589 O O . TRP A 1 74 ? 5.915 5.579 -0.871 1.00 94.19 74 TRP A O 1
ATOM 599 N N . ARG A 1 75 ? 4.411 5.278 -2.517 1.00 93.94 75 ARG A N 1
ATOM 600 C CA . ARG A 1 75 ? 3.324 5.990 -1.844 1.00 93.94 75 ARG A CA 1
ATOM 601 C C . ARG A 1 75 ? 2.078 5.127 -1.811 1.00 93.94 75 ARG A C 1
ATOM 603 O O . ARG A 1 75 ? 1.727 4.508 -2.816 1.00 93.94 75 ARG A O 1
ATOM 610 N N . VAL A 1 76 ? 1.431 5.102 -0.652 1.00 93.25 76 VAL A N 1
ATOM 611 C CA . VAL A 1 76 ? 0.227 4.312 -0.406 1.00 93.25 76 VAL A CA 1
ATOM 612 C C . VAL A 1 76 ? -0.972 5.244 -0.320 1.00 93.25 76 VAL A C 1
ATOM 614 O O . VAL A 1 76 ? -0.982 6.176 0.480 1.00 93.25 76 VAL A O 1
ATOM 617 N N . TYR A 1 77 ? -1.982 5.008 -1.144 1.00 91.75 77 TYR A N 1
ATOM 618 C CA . TYR A 1 77 ? -3.219 5.776 -1.147 1.00 91.75 77 TYR A CA 1
ATOM 619 C C . TYR A 1 77 ? -4.317 4.955 -0.490 1.00 91.75 77 TYR A C 1
ATOM 621 O O . TYR A 1 77 ? -4.647 3.858 -0.951 1.00 91.75 77 TYR A O 1
ATOM 629 N N . VAL A 1 78 ? -4.861 5.508 0.587 1.00 88.00 78 VAL A N 1
ATOM 630 C CA . VAL A 1 78 ? -5.965 4.928 1.344 1.00 88.00 78 VAL A CA 1
ATOM 631 C C . VAL A 1 78 ? -7.241 5.675 0.944 1.00 88.00 78 VAL A C 1
ATOM 633 O O . VAL A 1 78 ? -7.232 6.910 0.935 1.00 88.00 78 VAL A O 1
ATOM 636 N N . PRO A 1 79 ? -8.324 4.988 0.543 1.00 84.12 79 PRO A N 1
ATOM 637 C CA . PRO A 1 79 ? -9.552 5.654 0.121 1.00 84.12 79 PRO A CA 1
ATOM 638 C C . PRO A 1 79 ? -10.082 6.639 1.173 1.00 84.12 79 PRO A C 1
ATOM 640 O O . PRO A 1 79 ? -10.421 6.259 2.286 1.00 84.12 79 PRO A O 1
ATOM 643 N N . GLY A 1 80 ? -10.194 7.917 0.803 1.00 79.94 80 GLY A N 1
ATOM 644 C CA . GLY A 1 80 ? -10.722 8.960 1.689 1.00 79.94 80 GLY A CA 1
ATOM 645 C C . GLY A 1 80 ? -9.717 9.552 2.681 1.00 79.94 80 GLY A C 1
ATOM 646 O O . GLY A 1 80 ? -10.102 10.455 3.417 1.00 79.94 80 GLY A O 1
ATOM 647 N N . ILE A 1 81 ? -8.453 9.110 2.671 1.00 76.81 81 ILE A N 1
ATOM 648 C CA . ILE A 1 81 ? -7.384 9.672 3.507 1.00 76.81 81 ILE A CA 1
ATOM 649 C C . ILE A 1 81 ? -6.354 10.366 2.611 1.00 76.81 81 ILE A C 1
ATOM 651 O O . ILE A 1 81 ? -5.661 9.735 1.809 1.00 76.81 81 ILE A O 1
ATOM 655 N N . GLU A 1 82 ? -6.246 11.684 2.761 1.00 75.75 82 GLU A N 1
ATOM 656 C CA . GLU A 1 82 ? -5.182 12.501 2.176 1.00 75.75 82 GLU A CA 1
ATOM 657 C C . GLU A 1 82 ? -4.296 13.069 3.302 1.00 75.75 82 GLU A C 1
ATOM 659 O O . GLU A 1 82 ? -4.831 13.447 4.343 1.00 75.75 82 GLU A O 1
ATOM 664 N N . PRO A 1 83 ? -2.965 13.197 3.121 1.00 80.38 83 PRO A N 1
ATOM 665 C CA . PRO A 1 83 ? -2.182 12.826 1.942 1.00 80.38 83 PRO A CA 1
ATOM 666 C C . PRO A 1 83 ? -1.918 11.313 1.869 1.00 80.38 83 PRO A C 1
ATOM 668 O O . PRO A 1 83 ? -2.148 10.575 2.823 1.00 80.38 83 PRO A O 1
ATOM 671 N N . GLY A 1 84 ? -1.368 10.846 0.741 1.00 85.69 84 GLY A N 1
ATOM 672 C CA . GLY A 1 84 ? -0.861 9.472 0.656 1.00 85.69 84 GLY A CA 1
ATOM 673 C C . GLY A 1 84 ? 0.160 9.194 1.765 1.00 85.69 84 GLY A C 1
ATOM 674 O O . GLY A 1 84 ? 0.863 10.106 2.198 1.00 85.69 84 GLY A O 1
ATOM 675 N N . GLN A 1 85 ? 0.268 7.946 2.186 1.00 89.12 85 GLN A N 1
ATOM 676 C CA . GLN A 1 85 ? 1.038 7.494 3.341 1.00 89.12 85 GLN A CA 1
ATOM 677 C C . GLN A 1 85 ? 2.343 6.801 2.915 1.00 89.12 85 GLN A C 1
ATOM 679 O O . GLN A 1 85 ? 2.489 6.384 1.758 1.00 89.12 85 GLN A O 1
ATOM 684 N N . LEU A 1 86 ? 3.303 6.705 3.838 1.00 91.38 86 LEU A N 1
ATOM 685 C CA . LEU A 1 86 ? 4.536 5.936 3.641 1.00 91.38 86 LEU A CA 1
ATOM 686 C C . LEU A 1 86 ? 4.272 4.433 3.786 1.00 91.38 86 LEU A C 1
ATOM 688 O O . LEU A 1 86 ? 3.290 4.011 4.390 1.00 91.38 86 LEU A O 1
ATOM 692 N N . ILE A 1 87 ? 5.136 3.609 3.195 1.00 92.12 87 ILE A N 1
ATOM 693 C CA . ILE A 1 87 ? 4.910 2.159 3.091 1.00 92.12 87 ILE A CA 1
ATOM 694 C C . ILE A 1 87 ? 5.048 1.408 4.433 1.00 92.12 87 ILE A C 1
ATOM 696 O O . ILE A 1 87 ? 4.528 0.303 4.589 1.00 92.12 87 ILE A O 1
ATOM 700 N N . ASP A 1 88 ? 5.739 1.999 5.403 1.00 91.62 88 ASP A N 1
ATOM 701 C CA . ASP A 1 88 ? 5.948 1.489 6.763 1.00 91.62 88 ASP A CA 1
ATOM 702 C C . ASP A 1 88 ? 4.812 1.853 7.735 1.00 91.62 88 ASP A C 1
ATOM 704 O O . ASP A 1 88 ? 4.727 1.287 8.826 1.00 91.62 88 ASP A O 1
ATOM 708 N N . ALA A 1 89 ? 3.882 2.714 7.312 1.00 89.56 89 ALA A N 1
ATOM 709 C CA . ALA A 1 89 ? 2.691 3.093 8.071 1.00 89.56 89 ALA A CA 1
ATOM 710 C C . ALA A 1 89 ? 1.671 1.949 8.243 1.00 89.56 89 ALA A C 1
ATOM 712 O O . ALA A 1 89 ? 0.677 2.116 8.955 1.00 89.56 89 ALA A O 1
ATOM 713 N N . PHE A 1 90 ? 1.883 0.802 7.586 1.00 91.19 90 PHE A N 1
ATOM 714 C CA . PHE A 1 90 ? 0.882 -0.250 7.411 1.00 91.19 90 PHE A CA 1
ATOM 715 C C . PHE A 1 90 ? 1.342 -1.624 7.888 1.00 91.19 90 PHE A C 1
ATOM 717 O O . PHE A 1 90 ? 2.500 -2.017 7.735 1.00 91.19 90 PHE A O 1
ATOM 724 N N . ILE A 1 91 ? 0.368 -2.410 8.344 1.00 92.38 91 ILE A N 1
ATOM 725 C CA . ILE A 1 91 ? 0.447 -3.871 8.314 1.00 92.38 91 ILE A CA 1
ATOM 726 C C . ILE A 1 91 ? -0.111 -4.334 6.967 1.00 92.38 91 ILE A C 1
ATOM 728 O O . ILE A 1 91 ? -1.180 -3.892 6.546 1.00 92.38 91 ILE A O 1
ATOM 732 N N . TRP A 1 92 ? 0.610 -5.226 6.289 1.00 93.94 92 TRP A N 1
ATOM 733 C CA . TRP A 1 92 ? 0.291 -5.642 4.925 1.00 93.94 92 TRP A CA 1
ATOM 734 C C . TRP A 1 92 ? -0.432 -6.983 4.868 1.00 93.94 92 TRP A C 1
ATOM 736 O O . TRP A 1 92 ? -0.110 -7.921 5.595 1.00 93.94 92 TRP A O 1
ATOM 746 N N . GLY A 1 93 ? -1.406 -7.056 3.969 1.00 93.38 93 GLY A N 1
ATOM 747 C CA . GLY A 1 93 ? -2.161 -8.237 3.582 1.00 93.38 93 GLY A CA 1
ATOM 748 C C . GLY A 1 93 ? -1.785 -8.684 2.163 1.00 93.38 93 GLY A C 1
ATOM 749 O O . GLY A 1 93 ? -0.834 -8.166 1.566 1.00 93.38 93 GLY A O 1
ATOM 750 N N . PRO A 1 94 ? -2.503 -9.659 1.584 1.00 93.69 94 PRO A N 1
ATOM 751 C CA . PRO A 1 94 ? -2.188 -10.155 0.252 1.00 93.69 94 PRO A CA 1
ATOM 752 C C . PRO A 1 94 ? -2.457 -9.104 -0.837 1.00 93.69 94 PRO A C 1
ATOM 754 O O . PRO A 1 94 ? -3.333 -8.243 -0.709 1.00 93.69 94 PRO A O 1
ATOM 757 N N . ARG A 1 95 ? -1.732 -9.227 -1.960 1.00 94.25 95 ARG A N 1
ATOM 758 C CA . ARG A 1 95 ? -2.016 -8.477 -3.193 1.00 94.25 95 ARG A CA 1
ATOM 759 C C . ARG A 1 95 ? -3.409 -8.846 -3.698 1.00 94.25 95 ARG A C 1
ATOM 761 O O . ARG A 1 95 ? -3.727 -10.029 -3.835 1.00 94.25 95 ARG A O 1
ATOM 768 N N . VAL A 1 96 ? -4.212 -7.840 -4.015 1.00 93.69 96 VAL A N 1
ATOM 769 C CA . VAL A 1 96 ? -5.493 -8.019 -4.695 1.00 93.69 96 VAL A CA 1
ATOM 770 C C . VAL A 1 96 ? -5.199 -8.356 -6.162 1.00 93.69 96 VAL A C 1
ATOM 772 O O . VAL A 1 96 ? -4.436 -7.631 -6.804 1.00 93.69 96 VAL A O 1
ATOM 775 N N . PRO A 1 97 ? -5.746 -9.456 -6.709 1.00 91.25 97 PRO A N 1
ATOM 776 C CA . PRO A 1 97 ? -5.560 -9.789 -8.114 1.00 91.25 97 PRO A CA 1
ATOM 777 C C . PRO A 1 97 ? -6.037 -8.658 -9.026 1.00 91.25 97 PRO A C 1
ATOM 779 O O . PRO A 1 97 ? -7.133 -8.126 -8.842 1.00 91.25 97 PRO A O 1
ATOM 782 N N . ASP A 1 98 ? -5.231 -8.328 -10.033 1.00 85.00 98 ASP A N 1
ATOM 783 C CA . ASP A 1 98 ? -5.640 -7.385 -11.066 1.00 85.00 98 ASP A CA 1
ATOM 784 C C . ASP A 1 98 ? -6.861 -7.960 -11.803 1.00 85.00 98 ASP A C 1
ATOM 786 O O . ASP A 1 98 ? -6.873 -9.128 -12.210 1.00 85.00 98 ASP A O 1
ATOM 790 N N . PHE A 1 99 ? -7.911 -7.156 -11.970 1.00 78.56 99 PHE A N 1
ATOM 791 C CA . PHE A 1 99 ? -9.081 -7.574 -12.736 1.00 78.56 99 PHE A CA 1
ATOM 792 C C . PHE A 1 99 ? -8.720 -7.625 -14.224 1.00 78.56 99 PHE A C 1
ATOM 794 O O . PHE A 1 99 ? -8.762 -6.617 -14.927 1.00 78.56 99 PHE A O 1
ATOM 801 N N . ASN A 1 100 ? -8.394 -8.814 -14.729 1.00 67.12 100 ASN A N 1
ATOM 802 C CA . ASN A 1 100 ? -8.304 -9.038 -16.167 1.00 67.12 100 ASN A CA 1
ATOM 803 C C . ASN A 1 100 ? -9.720 -9.075 -16.753 1.00 67.12 100 ASN A C 1
ATOM 805 O O . ASN A 1 100 ? -10.383 -10.114 -16.743 1.00 67.12 100 ASN A O 1
ATOM 809 N N . GLN A 1 101 ? -10.182 -7.953 -17.307 1.00 57.16 101 GLN A N 1
ATOM 810 C CA . GLN A 1 101 ? -11.307 -7.970 -18.238 1.00 57.16 101 GLN A CA 1
ATOM 811 C C . GLN A 1 101 ? -10.841 -8.627 -19.541 1.00 57.16 101 GLN A C 1
ATOM 813 O O . GLN A 1 101 ? -10.378 -7.969 -20.468 1.00 57.16 101 GLN A O 1
ATOM 818 N N . SER A 1 102 ? -10.924 -9.954 -19.596 1.00 55.94 102 SER A N 1
ATOM 819 C CA . SER A 1 102 ? -10.850 -10.667 -20.870 1.00 55.94 102 SER A CA 1
ATOM 820 C C . SER A 1 102 ? -12.126 -10.328 -21.637 1.00 55.94 102 SER A C 1
ATOM 822 O O . SER A 1 102 ? -13.218 -10.679 -21.188 1.00 55.94 102 SER A O 1
ATOM 824 N N . SER A 1 103 ? -11.974 -9.547 -22.708 1.00 52.59 103 SER A N 1
ATOM 825 C CA . SER A 1 103 ? -13.042 -9.200 -23.65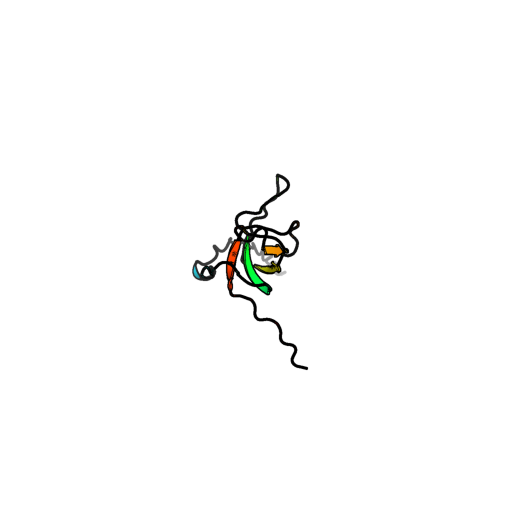6 1.00 52.59 103 SER A CA 1
ATOM 826 C C . SER A 1 103 ? -13.366 -10.370 -24.578 1.00 52.59 103 SER A C 1
ATOM 828 O O . SER A 1 103 ? -12.426 -11.137 -24.889 1.00 52.59 103 SER A O 1
#